Protein AF-A0A820HLA7-F1 (afdb_monomer)

Organism: NCBI:txid433720

Radius of gyration: 20.77 Å; Cα contacts (8 Å, |Δi|>4): 328; chains: 1; bounding box: 48×32×55 Å

Secondary structure (DSSP, 8-state):
----EEEEETTTTEEEEEEEPPTTSS-TTT--S-EEEEEEEEETTTTEEEEEEEEE-SS-EEEEEEE-----EEEEE---GGGS--SEEEE--SSS-SBTTB-S-EEEEE-TT---TTGGG--TTPEEEEETTEE-TT--HHHHHHHHHHSTT-EEEEEE--

Structure (mmCIF, N/CA/C/O backbone):
data_AF-A0A820HLA7-F1
#
_entry.id   AF-A0A820HLA7-F1
#
loop_
_atom_site.group_PDB
_atom_site.id
_atom_site.type_symbol
_atom_site.label_atom_id
_atom_site.label_alt_id
_atom_site.label_comp_id
_atom_site.label_asym_id
_atom_site.label_entity_id
_atom_site.label_seq_id
_atom_site.pdbx_PDB_ins_code
_atom_site.Cartn_x
_atom_site.Cartn_y
_atom_site.Cartn_z
_atom_site.occupancy
_atom_site.B_iso_or_equiv
_atom_site.auth_seq_id
_atom_site.auth_comp_id
_atom_site.auth_asym_id
_atom_site.auth_atom_id
_atom_site.pdbx_PDB_model_num
ATOM 1 N N . LYS A 1 1 ? 14.425 -16.782 -6.141 1.00 58.06 1 LYS A N 1
ATOM 2 C CA . LYS A 1 1 ? 14.241 -15.424 -5.563 1.00 58.06 1 LYS A CA 1
ATOM 3 C C . LYS A 1 1 ? 15.037 -14.429 -6.399 1.00 58.06 1 LYS A C 1
ATOM 5 O O . LYS A 1 1 ? 16.142 -14.765 -6.799 1.00 58.06 1 LYS A O 1
ATOM 10 N N . PHE A 1 2 ? 14.494 -13.249 -6.688 1.00 68.38 2 PHE A N 1
ATOM 11 C CA . PHE A 1 2 ? 15.181 -12.195 -7.441 1.00 68.38 2 PHE A CA 1
ATOM 12 C C . PHE A 1 2 ? 15.243 -10.909 -6.614 1.00 68.38 2 PHE A C 1
ATOM 14 O O . PHE A 1 2 ? 14.275 -10.558 -5.950 1.00 68.38 2 PHE A O 1
ATOM 21 N N . THR A 1 3 ? 16.378 -10.213 -6.676 1.00 79.06 3 THR A N 1
ATOM 22 C CA . THR A 1 3 ? 16.588 -8.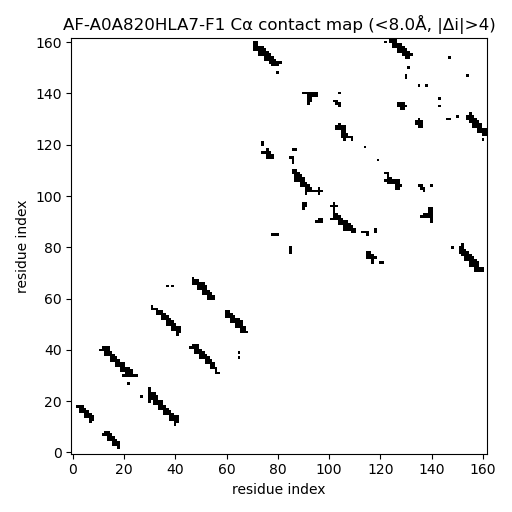923 -5.996 1.00 79.06 3 THR A CA 1
ATOM 23 C C . THR A 1 3 ? 16.227 -7.765 -6.917 1.00 79.06 3 THR A C 1
ATOM 25 O O . THR A 1 3 ? 16.634 -7.782 -8.082 1.00 79.06 3 THR A O 1
ATOM 28 N N . ILE A 1 4 ? 15.496 -6.778 -6.403 1.00 85.75 4 ILE A N 1
ATOM 29 C CA . ILE A 1 4 ? 15.183 -5.505 -7.064 1.00 85.75 4 ILE A CA 1
ATOM 30 C C . ILE A 1 4 ? 15.845 -4.399 -6.241 1.00 85.75 4 ILE A C 1
ATOM 32 O O . ILE A 1 4 ? 15.706 -4.390 -5.021 1.00 85.75 4 ILE A O 1
ATOM 36 N N . ASN A 1 5 ? 16.558 -3.486 -6.899 1.00 89.31 5 ASN A N 1
ATOM 37 C CA . ASN A 1 5 ? 17.160 -2.331 -6.234 1.00 89.31 5 ASN A CA 1
ATOM 38 C C . ASN A 1 5 ? 16.171 -1.169 -6.247 1.00 89.31 5 ASN A C 1
ATOM 40 O O . ASN A 1 5 ? 15.493 -0.965 -7.256 1.00 89.31 5 ASN A O 1
ATOM 44 N N . GLY A 1 6 ? 16.108 -0.397 -5.163 1.00 90.31 6 GLY A N 1
ATOM 45 C CA . GLY A 1 6 ? 15.182 0.724 -5.041 1.00 90.31 6 GLY A CA 1
ATOM 46 C C . GLY A 1 6 ? 15.790 1.935 -4.344 1.00 90.31 6 GLY A C 1
ATOM 47 O O . GLY A 1 6 ? 16.646 1.783 -3.477 1.00 90.31 6 GLY A O 1
ATOM 48 N N . ILE A 1 7 ? 15.331 3.126 -4.725 1.00 91.81 7 ILE A N 1
ATOM 49 C CA . ILE A 1 7 ? 15.636 4.403 -4.070 1.00 91.81 7 ILE A CA 1
ATOM 50 C C . ILE A 1 7 ? 14.316 5.137 -3.845 1.00 91.81 7 ILE A C 1
ATOM 52 O O . ILE A 1 7 ? 13.526 5.291 -4.779 1.00 91.81 7 ILE A O 1
ATOM 56 N N . TYR A 1 8 ? 14.090 5.601 -2.617 1.00 90.12 8 TYR A N 1
ATOM 57 C CA . TYR A 1 8 ? 12.936 6.419 -2.254 1.00 90.12 8 TYR A CA 1
ATOM 58 C C . TYR A 1 8 ? 13.380 7.826 -1.846 1.00 90.12 8 TYR A C 1
ATOM 60 O O . TYR A 1 8 ? 14.314 7.979 -1.063 1.00 90.12 8 TYR A O 1
ATOM 68 N N . SER A 1 9 ? 12.701 8.849 -2.367 1.00 89.94 9 SER A N 1
ATOM 69 C CA . SER A 1 9 ? 12.895 10.251 -1.983 1.00 89.94 9 SER A CA 1
ATOM 70 C C . SER A 1 9 ? 11.732 10.709 -1.107 1.00 89.94 9 SER A C 1
ATOM 72 O O . SER A 1 9 ? 10.594 10.769 -1.572 1.00 89.94 9 SER A O 1
ATOM 74 N N . HIS A 1 10 ? 12.026 11.086 0.139 1.00 79.56 10 HIS A N 1
ATOM 75 C CA . HIS A 1 10 ? 11.030 11.655 1.054 1.00 79.56 10 HIS A CA 1
ATOM 76 C C . HIS A 1 10 ? 10.546 13.043 0.603 1.00 79.56 10 HIS A C 1
ATOM 78 O O . HIS A 1 10 ? 9.375 13.360 0.786 1.00 79.56 10 HIS A O 1
ATOM 84 N N . GLU A 1 11 ? 11.407 13.838 -0.042 1.00 85.88 11 GLU A N 1
ATOM 85 C CA . GLU A 1 11 ? 11.074 15.186 -0.531 1.00 85.88 11 GLU A CA 1
ATOM 86 C C . GLU A 1 11 ? 10.044 15.156 -1.661 1.00 85.88 11 GLU A C 1
ATOM 88 O O . GLU A 1 11 ? 9.089 15.928 -1.675 1.00 85.88 11 GLU A O 1
ATOM 93 N N . THR A 1 12 ? 10.222 14.240 -2.615 1.00 87.31 12 THR A N 1
ATOM 94 C CA . THR A 1 12 ? 9.370 14.170 -3.812 1.00 87.31 12 THR A CA 1
ATOM 95 C C . THR A 1 12 ? 8.318 13.068 -3.736 1.00 87.31 12 THR A C 1
ATOM 97 O O . THR A 1 12 ? 7.479 12.963 -4.629 1.00 87.31 12 THR A O 1
ATOM 100 N N . SER A 1 13 ? 8.352 12.239 -2.686 1.00 89.56 13 SER A N 1
ATOM 101 C CA . SER A 1 13 ? 7.524 11.033 -2.546 1.00 89.56 13 SER A CA 1
ATOM 102 C C . SER A 1 13 ? 7.601 10.111 -3.774 1.00 89.56 13 SER A C 1
ATOM 104 O O . SER A 1 13 ? 6.614 9.488 -4.177 1.00 89.56 13 SER A O 1
ATOM 106 N N . ARG A 1 14 ? 8.782 10.046 -4.401 1.00 92.44 14 ARG A N 1
ATOM 107 C CA . ARG A 1 14 ? 9.053 9.225 -5.587 1.00 92.44 14 ARG A CA 1
ATOM 108 C C . ARG A 1 14 ? 9.846 7.985 -5.211 1.00 92.44 14 ARG A C 1
ATOM 110 O O . ARG A 1 14 ? 10.810 8.060 -4.451 1.00 92.44 14 ARG A O 1
ATOM 117 N N . LEU A 1 15 ? 9.456 6.858 -5.793 1.00 92.38 15 LEU A N 1
ATOM 118 C CA . LEU A 1 15 ? 10.122 5.568 -5.672 1.00 92.38 15 LEU A CA 1
ATOM 119 C C . LEU A 1 15 ? 10.634 5.140 -7.050 1.00 92.38 15 LEU A C 1
ATOM 121 O O . LEU A 1 15 ? 9.853 4.943 -7.981 1.00 92.38 15 LEU A O 1
ATOM 125 N N . GLY A 1 16 ? 11.949 4.988 -7.175 1.00 94.62 16 GLY A N 1
ATOM 126 C CA . GLY A 1 16 ? 12.591 4.405 -8.347 1.00 94.62 16 GLY A CA 1
ATOM 127 C C . GLY A 1 16 ? 13.024 2.978 -8.048 1.00 94.62 16 GLY A C 1
ATOM 128 O O . GLY A 1 16 ? 13.780 2.765 -7.105 1.00 94.62 16 GLY A O 1
ATOM 129 N N . LEU A 1 17 ? 12.580 2.008 -8.845 1.00 94.56 17 LEU A N 1
ATOM 130 C CA . LEU A 1 17 ? 13.015 0.613 -8.767 1.00 94.56 17 LEU A CA 1
ATOM 131 C C . LEU A 1 17 ? 13.745 0.222 -10.050 1.00 94.56 17 LEU A C 1
ATOM 133 O O . LEU A 1 17 ? 13.412 0.696 -11.136 1.00 94.56 17 LEU A O 1
ATOM 137 N N . SER A 1 18 ? 14.724 -0.670 -9.950 1.00 93.56 18 SER A N 1
ATOM 138 C CA . SER A 1 18 ? 15.411 -1.210 -11.120 1.00 93.56 18 SER A CA 1
ATOM 139 C C . SER A 1 18 ? 15.775 -2.678 -10.953 1.00 93.56 18 SER A C 1
ATOM 141 O O . SER A 1 18 ? 16.167 -3.145 -9.879 1.00 93.56 18 SER A O 1
ATOM 143 N N . LYS A 1 19 ? 15.661 -3.416 -12.057 1.00 90.88 19 LYS A N 1
ATOM 144 C CA . LYS A 1 19 ? 16.094 -4.805 -12.168 1.00 90.88 19 LYS A CA 1
ATOM 145 C C . LYS A 1 19 ? 16.919 -4.982 -13.429 1.00 90.88 19 LYS A C 1
ATOM 147 O O . LYS A 1 19 ? 16.425 -4.751 -14.527 1.00 90.88 19 LYS A O 1
ATOM 152 N N . LYS A 1 20 ? 18.154 -5.457 -13.267 1.00 89.56 20 LYS A N 1
ATOM 153 C CA . LYS A 1 20 ? 18.994 -5.903 -14.381 1.00 89.56 20 LYS A CA 1
ATOM 154 C C . LYS A 1 20 ? 18.768 -7.391 -14.636 1.00 89.56 20 LYS A C 1
ATOM 156 O O . LYS A 1 20 ? 18.889 -8.202 -13.713 1.00 89.56 20 LYS A O 1
ATOM 161 N N . TYR A 1 21 ? 18.446 -7.731 -15.876 1.00 86.88 21 TYR A N 1
ATOM 162 C CA . TYR A 1 21 ? 18.338 -9.100 -16.361 1.00 86.88 21 TYR A CA 1
ATOM 163 C C . TYR A 1 21 ? 19.684 -9.548 -16.928 1.00 86.88 21 TYR A C 1
ATOM 165 O O . TYR A 1 21 ? 20.363 -8.795 -17.627 1.00 86.88 21 TYR A O 1
ATOM 173 N N . GLN A 1 22 ? 20.090 -10.774 -16.599 1.00 85.94 22 GLN A N 1
ATOM 174 C CA . GLN A 1 22 ? 21.303 -11.373 -17.149 1.00 85.94 22 GLN A CA 1
ATOM 175 C C . GLN A 1 22 ? 21.000 -11.949 -18.535 1.00 85.94 22 GLN A C 1
ATOM 177 O O . GLN A 1 22 ? 20.011 -12.669 -18.707 1.00 85.94 22 GLN A O 1
ATOM 182 N N . LEU A 1 23 ? 21.848 -11.627 -19.513 1.00 85.81 23 LEU A N 1
ATOM 183 C CA . LEU A 1 23 ? 21.739 -12.136 -20.879 1.00 85.81 23 LEU A CA 1
ATOM 184 C C . LEU A 1 23 ? 21.728 -13.674 -20.885 1.00 85.81 23 LEU A C 1
ATOM 186 O O . LEU A 1 23 ? 22.488 -14.305 -20.156 1.00 85.81 23 LEU A O 1
ATOM 190 N N . GLY A 1 24 ? 20.873 -14.271 -21.719 1.00 75.38 24 GLY A N 1
ATOM 191 C CA . GLY A 1 24 ? 20.807 -15.727 -21.896 1.00 75.38 24 GLY A CA 1
ATOM 192 C C . GLY A 1 24 ? 19.918 -16.470 -20.892 1.00 75.38 24 GLY A C 1
ATOM 193 O O . GLY A 1 24 ? 19.812 -17.692 -20.984 1.00 75.38 24 GLY A O 1
ATOM 194 N N . THR A 1 25 ? 19.255 -15.754 -19.977 1.00 80.19 25 THR A N 1
ATOM 195 C CA . THR A 1 25 ? 18.258 -16.316 -19.048 1.00 80.19 25 THR A CA 1
ATOM 196 C C . THR A 1 25 ? 16.834 -16.189 -19.605 1.00 80.19 25 THR A C 1
ATOM 198 O O . THR A 1 25 ? 16.510 -15.203 -20.264 1.00 80.19 25 THR A O 1
ATOM 201 N N . GLY A 1 26 ? 15.961 -17.163 -19.333 1.00 79.69 26 GLY A N 1
ATOM 202 C CA . GLY A 1 26 ? 14.585 -17.162 -19.851 1.00 79.69 26 GL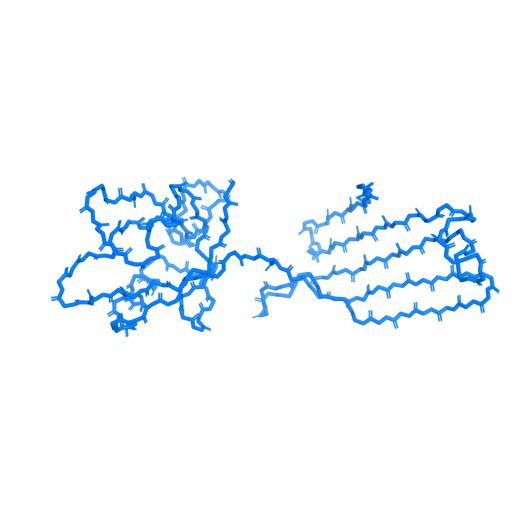Y A CA 1
ATOM 203 C C . GLY A 1 26 ? 14.523 -17.273 -21.379 1.00 79.69 26 GLY A C 1
ATOM 204 O O . GLY A 1 26 ? 15.316 -17.995 -21.986 1.00 79.69 26 GLY A O 1
ATOM 205 N N . ASN A 1 27 ? 13.583 -16.562 -22.008 1.00 78.56 27 ASN A N 1
ATOM 206 C CA . ASN A 1 27 ? 13.461 -16.551 -23.463 1.00 78.56 27 ASN A CA 1
ATOM 207 C C . ASN A 1 27 ? 14.604 -15.745 -24.104 1.00 78.56 27 ASN A C 1
ATOM 209 O O . ASN A 1 27 ? 14.647 -14.521 -24.007 1.00 78.56 27 ASN A O 1
ATOM 213 N N . LYS A 1 28 ? 15.526 -16.426 -24.792 1.00 80.12 28 LYS A N 1
ATOM 214 C CA . LYS A 1 28 ? 16.727 -15.813 -25.386 1.00 80.12 28 LYS A CA 1
ATOM 215 C C . LYS A 1 28 ? 16.427 -14.825 -26.517 1.00 80.12 28 LYS A C 1
ATOM 217 O O . LYS A 1 28 ? 17.262 -13.964 -26.788 1.00 80.12 28 LYS A O 1
ATOM 222 N N . THR A 1 29 ? 15.276 -14.928 -27.186 1.00 79.94 29 THR A N 1
ATOM 223 C CA . THR A 1 29 ? 14.906 -13.977 -28.251 1.00 79.94 29 THR A CA 1
ATOM 224 C C . THR A 1 29 ? 14.426 -12.637 -27.697 1.00 79.94 29 THR A C 1
ATOM 226 O O . THR A 1 29 ? 14.527 -11.627 -28.394 1.00 79.94 29 THR A O 1
ATOM 229 N N . GLU A 1 30 ? 13.961 -12.624 -26.446 1.00 76.94 30 GLU A N 1
ATOM 230 C CA . GLU A 1 30 ? 13.368 -11.467 -25.767 1.00 76.94 30 GLU A CA 1
ATOM 231 C C . GLU A 1 30 ? 14.308 -10.892 -24.699 1.00 76.94 30 GLU A C 1
ATOM 233 O O . GLU A 1 30 ? 14.486 -9.679 -24.590 1.00 76.94 30 GLU A O 1
ATOM 238 N N . ASN A 1 31 ? 14.988 -11.746 -23.933 1.00 81.69 31 ASN A N 1
ATOM 239 C CA . ASN A 1 31 ? 15.904 -11.321 -22.887 1.00 81.69 31 ASN A CA 1
ATOM 240 C C . ASN A 1 31 ? 17.311 -11.041 -23.425 1.00 81.69 31 ASN A C 1
ATOM 242 O O . ASN A 1 31 ? 18.215 -11.878 -23.394 1.00 81.69 31 ASN A O 1
ATOM 246 N N . LEU A 1 32 ? 17.494 -9.799 -23.857 1.00 83.62 32 LEU A N 1
ATOM 247 C CA . LEU A 1 32 ? 18.743 -9.284 -24.420 1.00 83.62 32 LEU A CA 1
ATOM 248 C C . LEU A 1 32 ? 19.697 -8.707 -23.360 1.00 83.62 32 LEU A C 1
ATOM 250 O O . LEU A 1 32 ? 20.588 -7.935 -23.698 1.00 83.62 32 LEU A O 1
ATOM 254 N N . GLY A 1 33 ? 19.510 -9.054 -22.081 1.00 85.56 33 GLY A N 1
ATOM 255 C CA . GLY A 1 33 ? 20.337 -8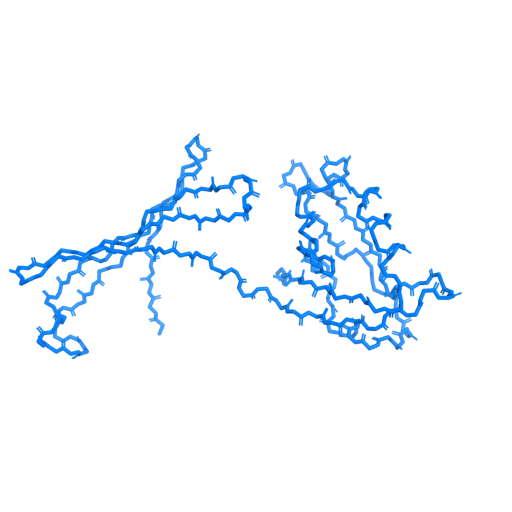.540 -20.988 1.00 85.56 33 GLY A CA 1
ATOM 256 C C . GLY A 1 33 ? 20.099 -7.051 -20.730 1.00 85.56 33 GLY A C 1
ATOM 257 O O . GLY A 1 33 ? 20.984 -6.224 -20.933 1.00 85.56 33 GLY A O 1
ATOM 258 N N . HIS A 1 34 ? 18.888 -6.703 -20.302 1.00 88.56 34 HIS A N 1
ATOM 259 C CA . HIS A 1 34 ? 18.436 -5.318 -20.174 1.00 88.56 34 HIS A CA 1
ATOM 260 C C . HIS A 1 34 ? 18.058 -4.939 -18.743 1.00 88.56 34 HIS A C 1
ATOM 262 O O . HIS A 1 34 ? 17.873 -5.789 -17.870 1.00 88.56 34 HIS A O 1
ATOM 268 N N . THR A 1 35 ? 17.931 -3.637 -18.506 1.00 91.31 35 THR A N 1
ATOM 269 C CA . THR A 1 35 ? 17.423 -3.106 -17.243 1.00 91.31 35 THR A CA 1
ATOM 270 C C . THR A 1 35 ? 15.974 -2.686 -17.424 1.00 91.31 35 THR A C 1
ATOM 272 O O . THR A 1 35 ? 15.665 -1.892 -18.310 1.00 91.31 35 THR A O 1
ATOM 275 N N . VAL A 1 36 ? 15.100 -3.201 -16.564 1.00 92.69 36 VAL A N 1
ATOM 276 C CA . VAL A 1 36 ? 13.750 -2.664 -16.382 1.00 92.69 36 VAL A CA 1
ATOM 277 C C . VAL A 1 36 ? 13.805 -1.660 -15.242 1.00 92.69 36 VAL A C 1
ATOM 279 O O . VAL A 1 36 ? 14.308 -1.980 -14.161 1.00 92.69 36 VAL A O 1
ATOM 282 N N . THR A 1 37 ? 13.299 -0.455 -15.479 1.00 95.19 37 THR A N 1
ATOM 283 C CA . THR A 1 37 ? 13.134 0.574 -14.449 1.00 95.19 37 THR A CA 1
ATOM 284 C C . THR A 1 37 ? 11.655 0.804 -14.188 1.00 95.19 37 THR A C 1
ATOM 286 O O . THR A 1 37 ? 10.830 0.714 -15.091 1.00 95.19 37 THR A O 1
ATOM 289 N N . ILE A 1 38 ? 11.296 1.079 -12.941 1.00 95.44 38 ILE A N 1
ATOM 290 C CA . ILE A 1 38 ? 9.936 1.430 -12.539 1.00 95.44 38 ILE A CA 1
ATOM 291 C C . ILE A 1 38 ? 10.031 2.757 -11.809 1.00 95.44 38 ILE A C 1
ATOM 293 O O . ILE A 1 38 ? 10.831 2.901 -10.885 1.00 95.44 38 ILE A O 1
ATOM 297 N N . GLN A 1 39 ? 9.241 3.730 -12.239 1.00 95.19 39 GLN A N 1
ATOM 298 C CA . GLN A 1 39 ? 9.187 5.047 -11.621 1.00 95.19 39 GLN A CA 1
ATOM 299 C C . GLN A 1 39 ? 7.782 5.266 -11.097 1.00 95.19 39 GLN A C 1
ATOM 301 O O . GLN A 1 39 ? 6.831 5.283 -11.879 1.00 95.19 39 GLN A O 1
ATOM 306 N N . LEU A 1 40 ? 7.667 5.417 -9.782 1.00 93.75 40 LEU A N 1
ATOM 307 C CA . LEU A 1 40 ? 6.400 5.570 -9.086 1.00 93.75 40 LEU A CA 1
ATOM 308 C C . LEU A 1 40 ? 6.402 6.854 -8.269 1.00 93.75 40 LEU A C 1
ATOM 310 O O . LEU A 1 40 ? 7.432 7.274 -7.744 1.00 93.75 40 LEU A O 1
ATOM 314 N N . THR A 1 41 ? 5.231 7.458 -8.140 1.00 92.56 41 THR A N 1
ATOM 315 C CA . THR A 1 41 ? 4.981 8.589 -7.247 1.00 92.56 41 THR A CA 1
ATOM 316 C C . THR A 1 41 ? 3.849 8.208 -6.309 1.00 92.56 41 THR A C 1
ATOM 318 O O . THR A 1 41 ? 2.890 7.555 -6.724 1.00 92.56 41 THR A O 1
ATOM 321 N N . TRP A 1 42 ? 3.975 8.572 -5.037 1.00 86.38 42 TRP A N 1
ATOM 322 C CA . TRP A 1 42 ? 2.894 8.406 -4.079 1.00 86.38 42 TRP A CA 1
ATOM 323 C C . TRP A 1 42 ? 1.727 9.325 -4.441 1.00 86.38 42 TRP A C 1
ATOM 325 O O . TRP A 1 42 ? 1.858 10.552 -4.440 1.00 86.38 42 TRP A O 1
ATOM 335 N N . ASN A 1 43 ? 0.578 8.732 -4.735 1.00 81.50 43 ASN A N 1
ATOM 336 C CA . ASN A 1 43 ? -0.665 9.443 -4.946 1.00 81.50 43 ASN A CA 1
ATOM 337 C C . ASN A 1 43 ? -1.412 9.524 -3.608 1.00 81.50 43 ASN A C 1
ATOM 339 O O . ASN A 1 43 ? -1.890 8.519 -3.086 1.00 81.50 43 ASN A O 1
ATOM 343 N N . LYS A 1 44 ? -1.509 10.733 -3.043 1.00 74.88 44 LYS A N 1
ATOM 344 C CA . LYS A 1 44 ? -2.173 10.970 -1.749 1.00 74.88 44 LYS A CA 1
ATOM 345 C C . LYS A 1 44 ? -3.684 10.732 -1.799 1.00 74.88 44 LYS A C 1
ATOM 347 O O . LYS A 1 44 ? -4.266 10.413 -0.772 1.00 74.88 44 LYS A O 1
ATOM 352 N N . THR A 1 45 ? -4.305 10.897 -2.964 1.00 73.88 45 THR A N 1
ATOM 353 C CA . THR A 1 45 ? -5.752 10.734 -3.143 1.00 73.88 45 THR A CA 1
ATOM 354 C C . THR A 1 45 ? -6.137 9.263 -3.234 1.00 73.88 45 THR A C 1
ATOM 356 O O . THR A 1 45 ? -7.097 8.851 -2.594 1.00 73.88 45 THR A O 1
ATOM 359 N N . SER A 1 46 ? -5.388 8.465 -4.000 1.00 69.81 46 SER A N 1
ATOM 360 C CA . SER A 1 46 ? -5.620 7.017 -4.116 1.00 69.81 46 SER A CA 1
ATOM 361 C C . SER A 1 46 ? -4.866 6.189 -3.076 1.00 69.81 46 SER A C 1
ATOM 363 O O . SER A 1 46 ? -5.052 4.973 -3.029 1.00 69.81 46 SER A O 1
ATOM 365 N N . ASN A 1 47 ? -4.038 6.837 -2.246 1.00 69.06 47 ASN A N 1
ATOM 366 C CA . ASN A 1 47 ? -3.243 6.218 -1.187 1.00 69.06 47 ASN A CA 1
ATOM 367 C C . ASN A 1 47 ? -2.344 5.079 -1.711 1.00 69.06 47 ASN A C 1
ATOM 369 O O . ASN A 1 47 ? -2.177 4.034 -1.081 1.00 69.06 47 ASN A O 1
ATOM 373 N N . GLN A 1 48 ? -1.801 5.253 -2.920 1.00 78.62 48 GLN A N 1
ATOM 374 C CA . GLN A 1 48 ? -1.061 4.217 -3.641 1.00 78.62 48 GLN A CA 1
ATOM 375 C C . GLN A 1 48 ? 0.122 4.796 -4.415 1.00 78.62 48 GLN A C 1
ATOM 377 O O . GLN A 1 48 ? 0.119 5.948 -4.846 1.00 78.62 48 GLN A O 1
ATOM 382 N N . PHE A 1 49 ? 1.142 3.967 -4.637 1.00 86.88 49 PHE A N 1
ATOM 383 C CA . PHE A 1 49 ? 2.201 4.282 -5.591 1.00 86.88 49 PHE A CA 1
ATOM 384 C C . PHE A 1 49 ? 1.733 3.994 -7.015 1.00 86.88 49 PHE A C 1
ATOM 386 O O . PHE A 1 49 ? 1.396 2.858 -7.360 1.00 86.88 49 PHE A O 1
ATOM 393 N N . GLU A 1 50 ? 1.792 5.016 -7.860 1.00 88.19 50 GLU A N 1
ATOM 394 C CA . GLU A 1 50 ? 1.370 4.948 -9.254 1.00 88.19 50 GLU A CA 1
ATOM 395 C C . GLU A 1 50 ? 2.494 5.404 -10.176 1.00 88.19 50 GLU A C 1
ATOM 397 O O . GLU A 1 50 ? 3.256 6.320 -9.859 1.00 88.19 50 GLU A O 1
ATOM 402 N N . GLY A 1 51 ? 2.596 4.779 -11.343 1.00 92.62 51 GLY A N 1
ATOM 403 C CA . GLY A 1 51 ? 3.525 5.229 -12.364 1.00 92.62 51 GLY A CA 1
ATOM 404 C C . GLY A 1 51 ? 3.666 4.226 -13.489 1.00 92.62 51 GLY A C 1
ATOM 405 O O . GLY A 1 51 ? 2.695 3.568 -13.861 1.00 92.62 51 GLY A O 1
ATOM 406 N N . LYS A 1 52 ? 4.863 4.140 -14.062 1.00 95.75 52 LYS 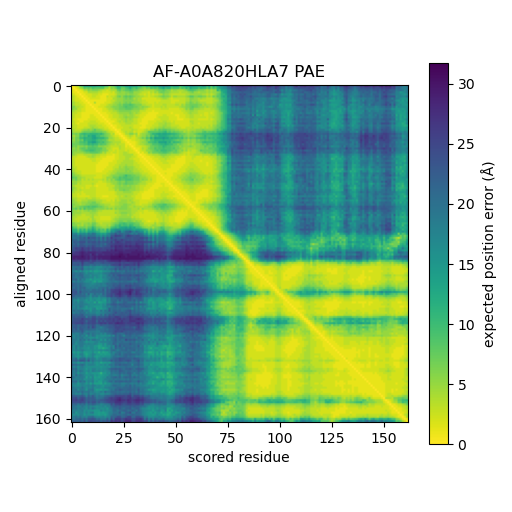A N 1
ATOM 407 C CA . LYS A 1 52 ? 5.136 3.304 -15.232 1.00 95.75 52 LYS A CA 1
ATOM 408 C C . LYS A 1 52 ? 6.390 2.472 -15.039 1.00 95.75 52 LYS A C 1
ATOM 410 O O . LYS A 1 52 ? 7.315 2.875 -14.329 1.00 95.75 52 LYS A O 1
ATOM 415 N N . TRP A 1 53 ? 6.426 1.332 -15.710 1.00 95.62 53 TRP A N 1
ATOM 416 C CA . TRP A 1 53 ? 7.668 0.621 -15.974 1.00 95.62 53 TRP A CA 1
ATOM 417 C C . TRP A 1 53 ? 8.214 1.027 -17.344 1.00 95.62 53 TRP A C 1
ATOM 419 O O . TRP A 1 53 ? 7.455 1.423 -18.224 1.00 95.62 53 TRP A O 1
ATOM 429 N N . TYR A 1 54 ? 9.527 0.919 -17.523 1.00 95.56 54 TYR A N 1
ATOM 430 C CA . TYR A 1 54 ? 10.233 1.222 -18.761 1.00 95.56 54 TYR A CA 1
ATOM 431 C C . TYR A 1 54 ? 11.265 0.135 -19.047 1.00 95.56 54 TYR A C 1
ATOM 433 O O . TYR A 1 54 ? 11.954 -0.350 -18.144 1.00 95.56 54 TYR A O 1
ATOM 441 N N . VAL A 1 55 ? 11.404 -0.220 -20.321 1.00 93.81 55 VAL A N 1
ATOM 442 C CA . VAL A 1 55 ? 12.472 -1.087 -20.813 1.00 93.81 55 VAL A CA 1
ATOM 443 C C . VAL A 1 55 ? 13.004 -0.555 -22.132 1.00 93.81 55 VAL A C 1
ATOM 445 O O . VAL A 1 55 ? 12.252 -0.096 -22.996 1.00 93.81 55 VAL A O 1
ATOM 448 N N . GLN A 1 56 ? 14.314 -0.656 -22.304 1.00 89.44 56 GLN A N 1
ATOM 449 C CA . GLN A 1 56 ? 14.969 -0.359 -23.563 1.00 89.44 56 GLN A CA 1
ATOM 450 C C . GLN A 1 56 ? 16.072 -1.378 -23.811 1.00 89.44 56 GLN A C 1
ATOM 452 O O . GLN A 1 56 ? 16.938 -1.606 -22.966 1.00 89.44 56 GLN A O 1
ATOM 457 N N . THR A 1 57 ? 16.024 -1.981 -24.991 1.00 85.81 57 THR A N 1
ATOM 458 C CA . THR A 1 57 ? 17.026 -2.913 -25.501 1.00 85.81 57 THR A CA 1
ATOM 459 C C . THR A 1 57 ? 17.515 -2.429 -26.867 1.00 85.81 57 THR A C 1
ATOM 461 O O . THR A 1 5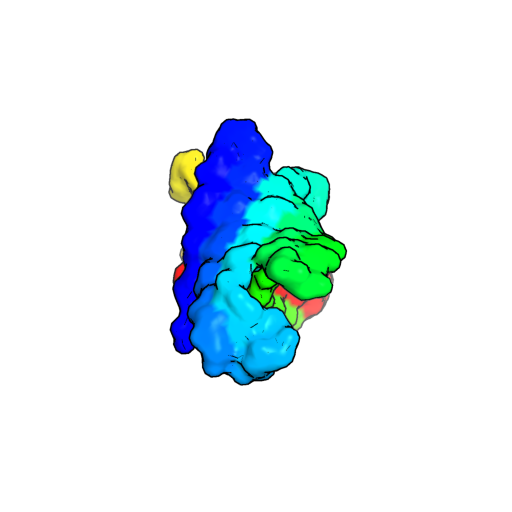7 ? 17.102 -1.372 -27.352 1.00 85.81 57 THR A O 1
ATOM 464 N N . ASN A 1 58 ? 18.397 -3.196 -27.505 1.00 84.31 58 ASN A N 1
ATOM 465 C CA . ASN A 1 58 ? 18.779 -2.966 -28.898 1.00 84.31 58 ASN A CA 1
ATOM 466 C C . ASN A 1 58 ? 17.680 -3.355 -29.909 1.00 84.31 58 ASN A C 1
ATOM 468 O O . ASN A 1 58 ? 17.752 -2.906 -31.047 1.00 84.31 58 ASN A O 1
ATOM 472 N N . LYS A 1 59 ? 16.676 -4.162 -29.528 1.00 84.62 59 LYS A N 1
ATOM 473 C CA . LYS A 1 59 ? 15.594 -4.609 -30.429 1.00 84.62 59 LYS A CA 1
ATOM 474 C C . LYS A 1 59 ? 14.246 -3.942 -30.178 1.00 84.62 59 LYS A C 1
ATOM 476 O O . LYS A 1 59 ? 13.441 -3.860 -31.096 1.00 84.62 59 LYS A O 1
ATOM 481 N N . TYR A 1 60 ? 13.968 -3.507 -28.953 1.00 85.75 60 TYR A N 1
ATOM 482 C CA . TYR A 1 60 ? 12.660 -2.958 -28.607 1.00 85.75 60 TYR A CA 1
ATOM 483 C C . TYR A 1 60 ? 12.733 -1.952 -27.460 1.00 85.75 60 TYR A C 1
ATOM 485 O O . TYR A 1 60 ? 13.682 -1.914 -26.672 1.00 85.75 60 TYR A O 1
ATOM 493 N N . ARG A 1 61 ? 11.683 -1.136 -27.371 1.00 92.44 61 ARG A N 1
ATOM 494 C CA . ARG A 1 61 ? 11.423 -0.199 -26.279 1.00 92.44 61 ARG A CA 1
ATOM 495 C C . ARG A 1 61 ? 9.969 -0.343 -25.869 1.00 92.44 61 ARG A 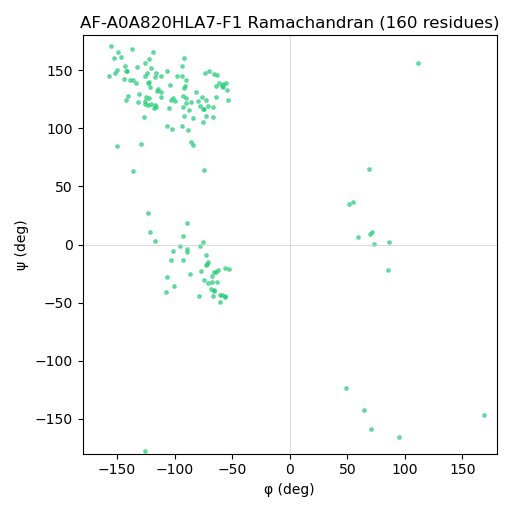C 1
ATOM 497 O O . ARG A 1 61 ? 9.106 -0.481 -26.729 1.00 92.44 61 ARG A O 1
ATOM 504 N N . GLY A 1 62 ? 9.709 -0.311 -24.571 1.00 93.06 62 GLY A N 1
ATOM 505 C CA . GLY A 1 62 ? 8.366 -0.472 -24.031 1.00 93.06 62 GLY A CA 1
ATOM 506 C C . GLY A 1 62 ? 8.201 0.293 -22.731 1.00 93.06 62 GLY A C 1
ATOM 507 O O . GLY A 1 62 ? 9.164 0.496 -21.989 1.00 93.06 62 GLY A O 1
ATOM 508 N N . ASN A 1 63 ? 6.980 0.741 -22.481 1.00 96.50 63 ASN A N 1
ATOM 509 C CA . ASN A 1 63 ? 6.551 1.248 -21.190 1.00 96.50 63 ASN A CA 1
ATOM 510 C C . ASN A 1 63 ? 5.053 1.022 -21.045 1.00 96.50 63 ASN A C 1
ATOM 512 O O . ASN A 1 63 ? 4.330 1.096 -22.036 1.00 96.50 63 ASN A O 1
ATOM 516 N N . ASP A 1 64 ? 4.602 0.791 -19.821 1.00 95.38 64 ASP A N 1
ATOM 517 C CA . ASP A 1 64 ? 3.180 0.762 -19.497 1.00 95.38 64 ASP A CA 1
ATOM 518 C C . ASP A 1 64 ? 2.970 1.091 -18.013 1.00 95.38 64 ASP A C 1
ATOM 520 O O . ASP A 1 64 ? 3.929 1.203 -17.240 1.00 95.38 64 ASP A O 1
ATOM 524 N N . LYS A 1 65 ? 1.713 1.280 -17.610 1.00 92.94 65 LYS A N 1
ATOM 525 C CA . LYS A 1 65 ? 1.319 1.548 -16.232 1.00 92.94 65 LYS A CA 1
ATOM 526 C C . LYS A 1 65 ? 1.788 0.418 -15.314 1.00 92.94 65 LYS A C 1
ATOM 528 O O . LYS A 1 65 ? 1.612 -0.764 -15.593 1.00 92.94 65 LYS A O 1
ATOM 533 N N . PHE A 1 66 ? 2.350 0.801 -14.177 1.00 86.88 66 PHE A N 1
ATOM 534 C CA . PHE A 1 66 ? 2.676 -0.091 -13.079 1.00 86.88 66 PHE A CA 1
ATOM 535 C C . PHE A 1 66 ? 1.941 0.375 -11.824 1.00 86.88 66 PHE A C 1
ATOM 537 O O . PHE A 1 66 ? 1.915 1.567 -11.510 1.00 86.88 66 PHE A O 1
ATOM 544 N N . GLN A 1 67 ? 1.349 -0.572 -11.105 1.00 77.88 67 GLN A N 1
ATOM 545 C CA . GLN A 1 67 ? 0.708 -0.329 -9.819 1.00 77.88 67 GLN A CA 1
ATOM 546 C C . GLN A 1 67 ? 1.298 -1.288 -8.794 1.00 77.88 67 GLN A C 1
ATOM 548 O O . GLN A 1 67 ? 1.252 -2.505 -8.978 1.00 77.88 67 GLN A O 1
ATOM 553 N N . LEU A 1 68 ? 1.837 -0.736 -7.706 1.00 74.50 68 LEU A N 1
ATOM 554 C CA . LEU A 1 68 ? 2.148 -1.533 -6.526 1.00 74.50 68 LEU A CA 1
ATOM 555 C C . LEU A 1 68 ? 0.836 -1.829 -5.807 1.00 74.50 68 LEU A C 1
ATOM 557 O O . LEU A 1 68 ? 0.274 -0.955 -5.153 1.00 74.50 68 LEU A O 1
ATOM 561 N N . LYS A 1 69 ? 0.356 -3.066 -5.921 1.00 66.19 69 LYS A N 1
ATOM 562 C CA . LYS A 1 69 ? -0.722 -3.563 -5.069 1.00 66.19 69 LYS A CA 1
ATOM 563 C C . LYS A 1 69 ? -0.084 -4.237 -3.868 1.00 66.19 69 LYS A C 1
ATOM 565 O O . LYS A 1 69 ? 0.676 -5.191 -4.023 1.00 66.19 69 LYS A O 1
ATOM 570 N N . PHE A 1 70 ? -0.358 -3.714 -2.680 1.00 59.28 70 PHE A N 1
ATOM 571 C CA . PHE A 1 70 ? -0.083 -4.465 -1.468 1.00 59.28 70 PHE A CA 1
ATOM 572 C C . PHE A 1 70 ? -1.092 -5.603 -1.402 1.00 59.28 70 PHE A C 1
ATOM 574 O O . PHE A 1 70 ? -2.294 -5.359 -1.347 1.00 59.28 70 PHE A O 1
ATOM 581 N N . ASP A 1 71 ? -0.586 -6.831 -1.405 1.00 57.56 71 ASP A N 1
ATOM 582 C CA . ASP A 1 71 ? -1.359 -8.029 -1.088 1.00 57.56 71 ASP A CA 1
ATOM 583 C C . ASP A 1 71 ? -1.592 -8.062 0.433 1.00 57.56 71 ASP A C 1
ATOM 585 O O . ASP A 1 71 ? -1.001 -8.846 1.175 1.00 57.56 71 ASP A O 1
ATOM 589 N N . GLY A 1 72 ? -2.338 -7.071 0.933 1.00 54.41 72 GLY A N 1
ATOM 590 C CA . GLY A 1 72 ? -2.866 -7.111 2.290 1.00 54.41 72 GLY A CA 1
ATOM 591 C C . GLY A 1 72 ? -3.783 -8.322 2.397 1.00 54.41 72 GLY A C 1
ATOM 592 O O . GLY A 1 72 ? -4.535 -8.612 1.465 1.00 54.41 72 GLY A O 1
ATOM 593 N N . ARG A 1 73 ? -3.727 -9.049 3.513 1.00 59.81 73 ARG A N 1
ATOM 594 C CA . ARG A 1 73 ? -4.678 -10.138 3.723 1.00 59.81 73 ARG A CA 1
ATOM 595 C C . ARG A 1 73 ? -6.071 -9.522 3.810 1.00 59.81 73 ARG A C 1
ATOM 597 O O . ARG A 1 73 ? -6.310 -8.575 4.557 1.00 59.81 73 ARG A O 1
ATOM 604 N N . HIS A 1 74 ? -6.980 -10.040 2.997 1.00 54.72 74 HIS A N 1
ATOM 605 C CA . HIS A 1 74 ? -8.394 -9.732 3.113 1.00 54.72 74 HIS A CA 1
ATOM 606 C C . HIS A 1 74 ? -8.976 -10.662 4.174 1.00 54.72 74 HIS A C 1
ATOM 608 O O . HIS A 1 74 ? -9.093 -11.861 3.938 1.00 54.72 74 HIS A O 1
ATOM 614 N N . LEU A 1 75 ? -9.319 -10.110 5.332 1.00 58.16 75 LEU A N 1
ATOM 615 C CA . LEU A 1 75 ? -10.005 -10.821 6.402 1.00 58.16 75 LEU A CA 1
ATOM 616 C C . LEU A 1 75 ? -11.453 -10.347 6.444 1.00 58.16 75 LEU A C 1
ATOM 618 O O . LEU A 1 75 ? -11.753 -9.264 6.929 1.00 58.16 75 LEU A O 1
ATOM 622 N N . SER A 1 76 ? -12.380 -11.137 5.915 1.00 51.47 76 SER A N 1
ATOM 623 C CA . SER A 1 76 ? -13.800 -10.916 6.188 1.00 51.47 76 SER A CA 1
ATOM 624 C C . SER A 1 76 ? -14.126 -11.456 7.574 1.00 51.47 76 SER A C 1
ATOM 626 O O . SER A 1 76 ? -13.954 -12.652 7.787 1.00 51.47 76 SER A O 1
ATOM 628 N N . ALA A 1 77 ? -14.582 -10.600 8.488 1.00 56.28 77 ALA A N 1
ATOM 629 C CA . ALA A 1 77 ? -15.102 -11.024 9.779 1.00 56.28 77 ALA A CA 1
ATOM 630 C C . ALA A 1 77 ? -16.614 -10.752 9.834 1.00 56.28 77 ALA A C 1
ATOM 632 O O . ALA A 1 77 ? -17.084 -9.665 9.498 1.00 56.28 77 ALA A O 1
ATOM 633 N N . ASN A 1 78 ? -17.401 -11.738 10.246 1.00 53.72 78 ASN A N 1
ATOM 634 C CA . ASN A 1 78 ? -18.827 -11.535 10.496 1.00 53.72 78 ASN A CA 1
ATOM 635 C C . ASN A 1 78 ? -18.964 -11.081 11.956 1.00 53.72 78 ASN A C 1
ATOM 637 O O . ASN A 1 78 ? -18.836 -11.890 12.874 1.00 53.72 78 ASN A O 1
ATOM 641 N N . LEU A 1 79 ? -19.092 -9.769 12.172 1.00 60.19 79 LEU A N 1
ATOM 642 C CA . LEU A 1 79 ? -19.076 -9.145 13.496 1.00 60.19 79 LEU A CA 1
ATOM 643 C C . LEU A 1 79 ? -20.517 -8.811 13.905 1.00 60.19 79 LEU A C 1
ATOM 645 O O . LEU A 1 79 ? -21.047 -7.786 13.492 1.00 60.19 79 LEU A O 1
ATOM 649 N N . ASN A 1 80 ? -21.146 -9.642 14.740 1.00 53.31 80 ASN A N 1
ATOM 650 C CA . ASN A 1 80 ? -22.481 -9.341 15.265 1.00 53.31 80 ASN A CA 1
ATOM 651 C C . ASN A 1 80 ? -22.416 -8.114 16.187 1.00 53.31 80 ASN A C 1
ATOM 653 O O . ASN A 1 80 ? -21.863 -8.166 17.287 1.00 53.31 80 ASN A O 1
ATOM 657 N N . SER A 1 81 ? -22.978 -6.997 15.723 1.00 52.28 81 SER A N 1
ATOM 658 C CA . SER A 1 81 ? -22.972 -5.708 16.424 1.00 52.28 81 SER A CA 1
ATOM 659 C C . SER A 1 81 ? -23.891 -5.654 17.644 1.00 52.28 81 SER A C 1
ATOM 661 O O . SER A 1 81 ? -23.825 -4.684 18.402 1.00 52.28 81 SER A O 1
ATOM 663 N N . ASP A 1 82 ? -24.728 -6.674 17.836 1.00 53.06 82 ASP A N 1
ATOM 664 C CA . ASP A 1 82 ? -25.826 -6.621 18.799 1.00 53.06 82 ASP A CA 1
ATOM 665 C C . ASP A 1 82 ? -25.376 -6.662 20.265 1.00 53.06 82 ASP A C 1
ATOM 667 O O . ASP A 1 82 ? -26.134 -6.215 21.116 1.00 53.06 82 ASP A O 1
ATOM 671 N N . ASP A 1 83 ? -24.123 -7.035 20.571 1.00 47.44 83 ASP A N 1
ATOM 672 C CA . ASP A 1 83 ? -23.526 -6.744 21.883 1.00 47.44 83 ASP A CA 1
ATOM 673 C C . ASP A 1 83 ? -21.987 -6.565 21.851 1.00 47.44 83 ASP A C 1
ATOM 675 O O . ASP A 1 83 ? -21.180 -7.443 22.153 1.00 47.44 83 ASP A O 1
ATOM 679 N N . LYS A 1 84 ? -21.584 -5.329 21.527 1.00 55.44 84 LYS A N 1
ATOM 680 C CA . LYS A 1 84 ? -20.461 -4.561 22.120 1.00 55.44 84 LYS A CA 1
ATOM 681 C C . LYS A 1 84 ? -19.016 -5.078 22.090 1.00 55.44 84 LYS A C 1
ATOM 683 O O . LYS A 1 84 ? -18.158 -4.379 22.637 1.00 55.44 84 LYS A O 1
ATOM 688 N N . SER A 1 85 ? -18.665 -6.171 21.421 1.00 66.56 85 SER A N 1
ATOM 689 C CA . SER A 1 85 ? -17.240 -6.481 21.238 1.00 66.56 85 SER A CA 1
ATOM 690 C C . SER A 1 85 ? -16.921 -7.074 19.871 1.00 66.56 85 SER A C 1
ATOM 692 O O . SER A 1 85 ? -17.460 -8.096 19.474 1.00 66.56 85 SER A O 1
ATOM 694 N N . LEU A 1 86 ? -15.992 -6.433 19.157 1.00 76.56 86 LEU A N 1
ATOM 695 C CA . LEU A 1 86 ? -15.455 -6.919 17.879 1.00 76.56 86 LEU A CA 1
ATOM 696 C C . LEU A 1 86 ? -14.458 -8.080 18.080 1.00 76.56 86 LEU A C 1
ATOM 698 O O . LEU A 1 86 ? -13.825 -8.513 17.127 1.00 76.56 86 LEU A O 1
ATOM 702 N N . GLY A 1 87 ? -14.243 -8.531 19.323 1.00 82.31 87 GLY A N 1
ATOM 703 C CA . GLY A 1 87 ? -13.190 -9.486 19.685 1.00 82.31 87 GLY A CA 1
ATOM 704 C C . GLY A 1 87 ? -11.772 -8.901 19.683 1.00 82.31 87 GLY A C 1
ATOM 705 O O . GLY A 1 87 ? -10.824 -9.596 20.035 1.00 82.31 87 GLY A O 1
ATOM 706 N N . PHE A 1 88 ? -11.604 -7.613 19.368 1.00 87.31 88 PHE A N 1
ATOM 707 C CA . PHE A 1 88 ? -10.315 -6.918 19.405 1.00 87.31 88 PHE A CA 1
ATOM 708 C C . PHE A 1 88 ? -10.461 -5.428 19.746 1.00 87.31 88 PHE A C 1
ATOM 710 O O . PHE A 1 88 ? -11.545 -4.849 19.662 1.00 87.31 88 PHE A O 1
ATOM 717 N N . THR A 1 89 ? -9.337 -4.800 20.088 1.00 90.88 89 THR A N 1
ATOM 718 C CA . THR A 1 89 ? -9.205 -3.356 20.326 1.00 90.88 89 THR A CA 1
ATOM 719 C C . THR A 1 89 ? -8.254 -2.748 19.307 1.00 90.88 89 THR A C 1
ATOM 721 O O . THR A 1 89 ? -7.250 -3.367 18.946 1.00 90.88 89 THR A O 1
ATOM 724 N N . ILE A 1 90 ? -8.547 -1.518 18.869 1.00 92.50 90 ILE A N 1
ATOM 725 C CA . ILE A 1 90 ? -7.671 -0.752 17.979 1.00 92.50 90 ILE A CA 1
ATOM 726 C C . ILE A 1 90 ? -6.954 0.401 18.687 1.00 92.50 90 ILE A C 1
ATOM 728 O O . ILE A 1 90 ? -7.483 1.037 19.600 1.00 92.50 90 ILE A O 1
ATOM 732 N N . SER A 1 91 ? -5.753 0.727 18.222 1.00 93.06 91 SER A N 1
ATOM 733 C CA . SER A 1 91 ? -4.967 1.905 18.616 1.00 93.06 91 SER A CA 1
ATOM 734 C C . SER A 1 91 ? -4.333 2.563 17.394 1.00 93.06 91 SER A C 1
ATOM 736 O O . SER A 1 91 ? -4.344 1.980 16.314 1.00 93.06 91 SER A O 1
ATOM 738 N N . GLY A 1 92 ? -3.796 3.772 17.542 1.00 93.12 92 GLY A N 1
ATOM 739 C CA . GLY A 1 92 ? -3.289 4.546 16.408 1.00 93.12 92 GLY A CA 1
ATOM 740 C C . GLY A 1 92 ? -4.327 5.517 15.859 1.00 93.12 92 GLY A C 1
ATOM 741 O O . GLY A 1 92 ? -5.343 5.772 16.497 1.00 93.12 92 GLY A O 1
ATOM 742 N N . GLY A 1 93 ? -4.071 6.041 14.668 1.00 93.50 93 GLY A N 1
ATOM 743 C CA . GLY A 1 93 ? -4.790 7.161 14.068 1.00 93.50 93 GLY A CA 1
ATOM 744 C C . GLY A 1 93 ? -3.903 8.402 13.981 1.00 93.50 93 GLY A C 1
ATOM 745 O O . GLY A 1 93 ? -2.938 8.557 14.734 1.00 93.50 93 GLY A O 1
ATOM 746 N N . ILE A 1 94 ? -4.226 9.304 13.053 1.00 91.44 94 ILE A N 1
ATOM 747 C CA . ILE A 1 94 ? -3.488 10.573 12.884 1.00 91.44 94 ILE A CA 1
ATOM 748 C C . ILE A 1 94 ? -3.607 11.499 14.105 1.00 91.44 94 ILE A C 1
ATOM 750 O O . ILE A 1 94 ? -2.754 12.351 14.325 1.00 91.44 94 ILE A O 1
ATOM 754 N N . ASP A 1 95 ? -4.668 11.326 14.889 1.00 93.12 95 ASP A N 1
ATOM 755 C CA . ASP A 1 95 ? -4.968 12.022 16.140 1.00 93.12 95 ASP A CA 1
ATOM 756 C C . ASP A 1 95 ? -4.319 11.357 17.361 1.00 93.12 95 ASP A C 1
ATOM 758 O O . ASP A 1 95 ? -4.074 12.026 18.363 1.00 93.12 95 ASP A O 1
ATOM 762 N N . LYS A 1 96 ? -4.045 10.049 17.293 1.00 91.81 96 LYS A N 1
ATOM 763 C CA . LYS A 1 96 ? -3.524 9.243 18.407 1.00 91.81 96 LYS A CA 1
ATOM 764 C C . LYS A 1 96 ? -2.394 8.310 17.953 1.00 91.81 96 LYS A C 1
ATOM 766 O O . LYS A 1 96 ? -2.541 7.088 18.026 1.00 91.81 96 LYS A O 1
ATOM 771 N N . PRO A 1 97 ? -1.260 8.857 17.478 1.00 87.62 97 PRO A N 1
ATOM 772 C CA . PRO A 1 97 ? -0.122 8.052 17.048 1.00 87.62 97 PRO A CA 1
ATOM 773 C C . PRO A 1 97 ? 0.398 7.161 18.183 1.00 87.62 97 PRO A C 1
ATOM 775 O O . PRO A 1 97 ? 0.575 7.616 19.310 1.00 87.62 97 PRO A O 1
ATOM 778 N N . VAL A 1 98 ? 0.694 5.895 17.877 1.00 82.56 98 VAL A N 1
ATOM 779 C CA . VAL A 1 98 ? 1.273 4.942 18.851 1.00 82.56 98 VAL A CA 1
ATOM 780 C C . VAL A 1 98 ? 2.752 5.258 19.107 1.00 82.56 98 VAL A C 1
ATOM 782 O O . VAL A 1 98 ? 3.280 5.027 20.190 1.00 82.56 98 VAL A O 1
ATOM 785 N N . HIS A 1 99 ? 3.426 5.807 18.098 1.00 79.19 99 HIS A N 1
ATOM 786 C CA . HIS A 1 99 ? 4.781 6.343 18.177 1.00 79.19 99 HIS A CA 1
ATOM 787 C C . HIS A 1 99 ? 4.895 7.536 17.222 1.00 79.19 99 HIS A C 1
ATOM 789 O O . HIS A 1 99 ? 4.098 7.635 16.291 1.00 79.19 99 HIS A O 1
ATOM 795 N N . SER A 1 100 ? 5.894 8.408 17.389 1.00 68.69 100 SER A N 1
ATOM 796 C CA . SER A 1 100 ? 6.015 9.690 16.666 1.00 68.69 100 SER A CA 1
ATOM 797 C C . SER A 1 100 ? 5.923 9.606 15.132 1.00 68.69 100 SER A C 1
ATOM 799 O O . SER A 1 100 ? 5.603 10.600 14.491 1.00 68.69 100 SER A O 1
ATOM 801 N N . TYR A 1 101 ? 6.163 8.432 14.540 1.00 68.12 101 TYR A N 1
ATOM 802 C CA . TYR A 1 101 ? 6.078 8.190 13.091 1.00 68.12 101 TYR A CA 1
ATOM 803 C C . TYR A 1 101 ? 5.070 7.103 12.700 1.00 68.12 101 TYR A C 1
ATOM 805 O O . TYR A 1 101 ? 5.075 6.629 11.566 1.00 68.12 101 TYR A O 1
ATOM 813 N N . PHE A 1 102 ? 4.232 6.661 13.636 1.00 77.19 102 PHE A N 1
ATOM 814 C CA . PHE A 1 102 ? 3.340 5.527 13.443 1.00 77.19 102 PHE A CA 1
ATOM 815 C C . PHE A 1 102 ? 1.903 5.892 13.828 1.00 77.19 102 PHE A C 1
ATOM 817 O O . PHE A 1 102 ? 1.458 5.696 14.961 1.00 77.19 102 PHE A O 1
ATOM 824 N N . THR A 1 103 ? 1.194 6.449 12.846 1.00 88.19 103 THR A N 1
ATOM 825 C CA . THR A 1 103 ? -0.210 6.883 12.920 1.00 88.19 103 THR A CA 1
ATOM 826 C C . THR A 1 103 ? -1.192 5.831 12.403 1.00 88.19 103 THR A C 1
ATOM 828 O O . THR A 1 103 ? -2.394 6.069 12.413 1.00 88.19 103 THR A O 1
ATOM 831 N N . SER A 1 104 ? -0.724 4.677 11.924 1.00 91.50 104 SER A N 1
ATOM 832 C CA . SER A 1 104 ? -1.604 3.641 11.377 1.00 91.50 104 SER A CA 1
ATOM 833 C C . SER A 1 104 ? -2.511 3.039 12.450 1.00 91.50 104 SER A C 1
ATOM 835 O O . SER A 1 104 ? -2.097 2.884 13.599 1.00 91.50 104 SER A O 1
ATOM 837 N N . ILE A 1 105 ? -3.727 2.656 12.060 1.00 94.56 105 ILE A N 1
ATOM 838 C CA . ILE A 1 105 ? -4.643 1.912 12.926 1.00 94.56 105 ILE A CA 1
ATOM 839 C C . ILE A 1 105 ? -4.130 0.481 13.070 1.00 94.56 105 ILE A C 1
ATOM 841 O O . ILE A 1 105 ? -3.934 -0.213 12.073 1.00 94.56 105 ILE A O 1
ATOM 845 N N . ILE A 1 106 ? -3.919 0.042 14.306 1.00 92.56 106 ILE A N 1
ATOM 846 C CA . ILE A 1 106 ? -3.434 -1.299 14.633 1.00 92.56 106 ILE A CA 1
ATOM 847 C C . ILE A 1 106 ? -4.345 -2.015 15.604 1.00 92.56 106 ILE A C 1
ATOM 849 O O . ILE A 1 106 ? -5.008 -1.376 16.416 1.00 92.56 106 ILE A O 1
ATOM 853 N N . ILE A 1 107 ? -4.283 -3.341 15.589 1.00 91.75 107 ILE A N 1
ATOM 854 C CA . ILE A 1 107 ? -4.820 -4.165 16.667 1.00 91.75 107 ILE A CA 1
ATOM 855 C C . ILE A 1 107 ? -3.885 -4.086 17.872 1.00 91.75 107 ILE A C 1
ATOM 857 O O . ILE A 1 107 ? -2.731 -4.505 17.805 1.00 91.75 107 ILE A O 1
ATOM 861 N N . SER A 1 108 ? -4.382 -3.543 18.980 1.00 91.44 108 SER A N 1
ATOM 862 C CA . SER A 1 108 ? -3.637 -3.399 20.238 1.00 91.44 108 SER A CA 1
ATOM 863 C C . SER A 1 108 ? -4.016 -4.426 21.294 1.00 91.44 108 SER A C 1
ATOM 865 O O . SE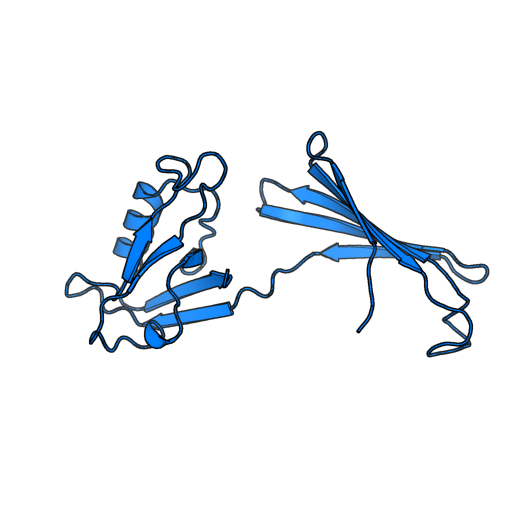R A 1 108 ? -3.294 -4.580 22.276 1.00 91.44 108 SER A O 1
ATOM 867 N N . TYR A 1 109 ? -5.122 -5.137 21.093 1.00 89.81 109 TYR A N 1
ATOM 868 C CA . TYR A 1 109 ? -5.531 -6.248 21.939 1.00 89.81 109 TYR A CA 1
ATOM 869 C C . TYR A 1 109 ? -6.462 -7.182 21.167 1.00 89.81 109 TYR A C 1
ATOM 871 O O . TYR A 1 109 ? -7.260 -6.708 20.360 1.00 89.81 109 TYR A O 1
ATOM 879 N N . ILE A 1 110 ? -6.377 -8.484 21.426 1.00 87.38 110 ILE A N 1
ATOM 880 C CA . ILE A 1 110 ? -7.331 -9.492 20.947 1.00 87.38 110 ILE A CA 1
ATOM 881 C C . ILE A 1 110 ? -7.870 -10.185 22.192 1.00 87.38 110 ILE A C 1
ATOM 883 O O . ILE A 1 110 ? -7.089 -10.634 23.029 1.00 87.38 110 ILE A O 1
ATOM 887 N N . TYR A 1 111 ? -9.191 -10.217 22.339 1.00 85.50 111 TYR A N 1
ATOM 888 C CA . TYR A 1 111 ? -9.835 -10.815 23.499 1.00 85.50 111 TYR A CA 1
ATOM 889 C C . TYR A 1 111 ? -9.779 -12.337 23.381 1.00 85.50 111 TYR A C 1
ATOM 891 O O . TYR A 1 111 ? -10.345 -12.930 22.464 1.00 85.50 111 TYR A O 1
ATOM 899 N N . GLU A 1 112 ? -9.086 -12.969 24.323 1.00 73.44 112 GLU A N 1
ATOM 900 C CA . GLU A 1 112 ? -9.040 -14.424 24.423 1.00 73.44 112 GLU A CA 1
ATOM 901 C C . GLU A 1 112 ? -10.446 -14.983 24.707 1.00 73.44 112 GLU A C 1
ATOM 903 O O . GLU A 1 112 ? -11.240 -14.370 25.421 1.00 73.44 112 GLU A O 1
ATOM 908 N N . ASN A 1 113 ? -10.746 -16.165 24.159 1.00 69.50 113 ASN A N 1
ATOM 909 C CA . ASN A 1 113 ? -12.028 -16.879 24.296 1.00 69.50 113 ASN A CA 1
ATOM 910 C C . ASN A 1 113 ? -13.238 -16.258 23.576 1.00 69.50 113 ASN A C 1
ATOM 912 O O . ASN A 1 113 ? -14.360 -16.733 23.749 1.00 69.50 113 ASN A O 1
ATOM 916 N N . VAL A 1 114 ? -13.030 -15.245 22.734 1.00 67.25 114 VAL A N 1
ATOM 917 C CA . VAL A 1 114 ? -14.069 -14.718 21.843 1.00 67.25 114 VAL A CA 1
ATOM 918 C C . VAL A 1 114 ? -13.953 -15.412 20.482 1.00 67.25 114 VAL A C 1
ATOM 920 O O . VAL A 1 114 ? -13.070 -15.103 19.686 1.00 67.25 114 VAL A O 1
ATOM 923 N N . LEU A 1 115 ? -14.834 -16.384 20.225 1.00 66.44 115 LEU A N 1
ATOM 924 C CA . LEU A 1 115 ? -14.909 -17.094 18.943 1.00 66.44 115 LEU A CA 1
ATOM 925 C C . LEU A 1 115 ? -15.755 -16.288 17.958 1.00 66.44 115 LEU A C 1
ATOM 927 O O . LEU A 1 115 ? -16.963 -16.491 17.842 1.00 66.44 115 LEU A O 1
ATOM 931 N N . ILE A 1 116 ? -15.107 -15.350 17.273 1.00 72.50 116 ILE A N 1
ATOM 932 C CA . ILE A 1 116 ? -15.707 -14.607 16.168 1.00 72.50 116 ILE A CA 1
ATOM 933 C C . ILE A 1 116 ? -15.011 -15.011 14.873 1.00 72.50 116 ILE A C 1
ATOM 935 O O . ILE A 1 116 ? -13.784 -14.935 14.760 1.00 72.50 116 ILE A O 1
ATOM 939 N N . ASP A 1 117 ? -15.818 -15.414 13.895 1.00 71.75 117 ASP A N 1
ATOM 940 C CA . ASP A 1 117 ? -15.362 -15.827 12.573 1.00 71.75 117 ASP A CA 1
ATOM 941 C C . ASP A 1 117 ? -14.471 -14.744 11.940 1.00 71.75 117 ASP A C 1
ATOM 943 O O . ASP A 1 117 ? -14.839 -13.568 11.863 1.00 71.75 117 ASP A O 1
ATOM 947 N N . GLY A 1 118 ? -13.257 -15.135 11.549 1.00 72.12 118 GLY A N 1
ATOM 948 C CA . GLY A 1 118 ? -12.231 -14.246 11.000 1.00 72.12 118 GLY A CA 1
ATOM 949 C C . GLY A 1 118 ? -11.351 -13.512 12.026 1.00 72.12 118 GLY A C 1
ATOM 950 O O . GLY A 1 118 ? -10.223 -13.154 11.680 1.00 72.12 118 GLY A O 1
ATOM 951 N N . VAL A 1 119 ? -11.780 -13.332 13.285 1.00 77.38 119 VAL A N 1
ATOM 952 C CA . VAL A 1 119 ? -10.954 -12.670 14.325 1.00 77.38 119 VAL A CA 1
ATOM 953 C C . VAL A 1 119 ? -9.778 -13.544 14.754 1.00 77.38 119 VAL A C 1
ATOM 955 O O . VAL A 1 119 ? -8.686 -13.038 14.985 1.00 77.38 119 VAL A O 1
ATOM 958 N N . GLU A 1 120 ? -9.951 -14.861 14.753 1.00 77.94 120 GLU A N 1
ATOM 959 C CA . GLU A 1 120 ? -8.893 -15.855 14.995 1.00 77.94 120 GLU A CA 1
ATOM 960 C C . GLU A 1 120 ? -7.686 -15.747 14.041 1.00 77.94 120 GLU A C 1
ATOM 962 O O . GLU A 1 120 ? -6.597 -16.237 14.338 1.00 77.94 120 GLU A O 1
ATOM 967 N N . GLN A 1 121 ? -7.866 -15.099 12.886 1.00 79.75 121 GLN A N 1
ATOM 968 C CA . GLN A 1 121 ? -6.814 -14.899 11.891 1.00 79.75 121 GLN A CA 1
ATOM 969 C C . GLN A 1 121 ? -6.067 -13.571 12.078 1.00 79.75 121 GLN A C 1
ATOM 971 O O . GLN A 1 121 ? -5.009 -13.375 11.466 1.00 79.75 121 GLN A O 1
ATOM 976 N N . LEU A 1 122 ? -6.610 -12.665 12.899 1.00 85.12 122 LEU A N 1
ATOM 977 C CA . LEU A 1 122 ? -5.963 -11.417 13.275 1.00 85.12 122 LEU A CA 1
ATOM 978 C C . LEU A 1 122 ? -4.827 -11.686 14.258 1.00 85.12 122 LEU A C 1
ATOM 980 O O . LEU A 1 122 ? -4.883 -12.587 15.095 1.00 8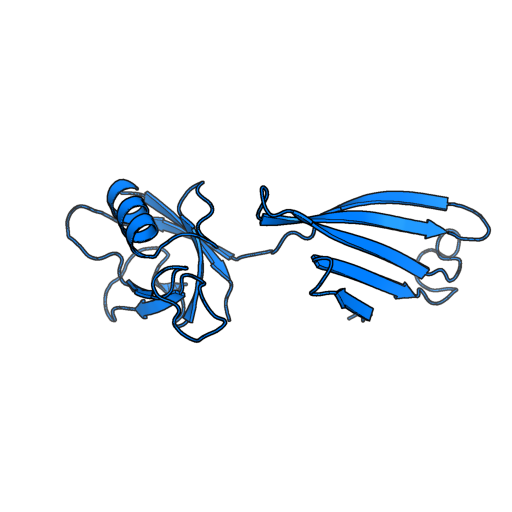5.12 122 LEU A O 1
ATOM 984 N N . LYS A 1 123 ? -3.783 -10.865 14.177 1.00 88.00 123 LYS A N 1
ATOM 985 C CA . LYS A 1 123 ? -2.672 -10.888 15.125 1.00 88.00 123 LYS A CA 1
ATOM 986 C C . LYS A 1 123 ? -2.518 -9.548 15.817 1.00 88.00 123 LYS A C 1
ATOM 988 O O . LYS A 1 123 ? -2.826 -8.488 15.269 1.00 88.00 123 LYS A O 1
ATOM 993 N N . LEU A 1 124 ? -1.994 -9.609 17.038 1.00 88.88 124 LEU A N 1
ATOM 994 C CA . LEU A 1 124 ? -1.574 -8.420 17.761 1.00 88.88 124 LEU A CA 1
ATOM 995 C C . LEU A 1 124 ? -0.595 -7.620 16.888 1.00 88.88 124 LEU A C 1
ATOM 997 O O . LEU A 1 124 ? 0.345 -8.183 16.328 1.00 88.88 124 LEU A O 1
ATOM 1001 N N . TYR A 1 125 ? -0.823 -6.312 16.795 1.00 89.88 125 TYR A N 1
ATOM 1002 C CA . TYR A 1 125 ? -0.079 -5.356 15.971 1.00 89.88 125 TYR A CA 1
ATOM 1003 C C . TYR A 1 125 ? -0.284 -5.442 14.456 1.00 89.88 125 TYR A C 1
ATOM 1005 O O . TYR A 1 125 ? 0.419 -4.742 13.719 1.00 89.88 125 TYR A O 1
ATOM 1013 N N . ASP A 1 126 ? -1.263 -6.213 13.980 1.00 90.31 126 ASP A N 1
ATOM 1014 C CA . ASP A 1 126 ? -1.716 -6.097 12.596 1.00 90.31 126 ASP A CA 1
ATOM 1015 C C . ASP A 1 126 ? -2.197 -4.675 12.303 1.00 90.31 126 ASP A C 1
ATOM 1017 O O . ASP A 1 126 ? -2.906 -4.066 13.107 1.00 90.31 126 ASP A O 1
ATOM 1021 N N . ILE A 1 127 ? -1.826 -4.157 11.132 1.00 90.75 127 ILE A N 1
ATOM 1022 C CA . ILE A 1 127 ? -2.255 -2.840 10.658 1.00 90.75 127 ILE A CA 1
ATOM 1023 C C . ILE A 1 127 ? -3.545 -3.005 9.871 1.00 90.75 127 ILE A C 1
ATOM 1025 O O . ILE A 1 127 ? -3.545 -3.697 8.853 1.00 90.75 127 ILE A O 1
ATOM 1029 N N . ILE A 1 128 ? -4.615 -2.333 10.288 1.00 91.12 128 ILE A N 1
ATOM 1030 C CA . ILE A 1 128 ? -5.874 -2.301 9.543 1.00 91.12 128 ILE A CA 1
ATOM 1031 C C . ILE A 1 128 ? -5.795 -1.188 8.499 1.00 91.12 128 ILE A C 1
ATOM 1033 O O . ILE A 1 128 ? -5.547 -0.024 8.807 1.00 91.12 128 ILE A O 1
ATOM 1037 N N . LEU A 1 129 ? -5.986 -1.571 7.243 1.00 90.75 129 LEU A N 1
ATOM 1038 C CA . LEU A 1 129 ? -5.924 -0.692 6.081 1.00 90.75 129 LEU A CA 1
ATOM 1039 C C . LEU A 1 129 ? -7.319 -0.283 5.611 1.00 90.75 129 LEU A C 1
ATOM 1041 O O . LEU A 1 129 ? -7.505 0.840 5.151 1.00 90.75 129 LEU A O 1
ATOM 1045 N N . ARG A 1 130 ? -8.301 -1.187 5.707 1.00 90.75 130 ARG A N 1
ATOM 1046 C CA . ARG A 1 130 ? -9.679 -0.939 5.261 1.00 90.75 130 ARG A CA 1
ATOM 1047 C C . ARG A 1 130 ? -10.696 -1.570 6.200 1.00 90.75 130 ARG A C 1
ATOM 1049 O O . ARG A 1 130 ? -10.431 -2.634 6.762 1.00 90.75 130 ARG A O 1
ATOM 1056 N N . VAL A 1 131 ? -11.858 -0.930 6.291 1.00 89.75 131 VAL A N 1
ATOM 1057 C CA . VAL A 1 131 ? -13.080 -1.459 6.908 1.00 89.75 131 VAL A CA 1
ATOM 1058 C C . VAL A 1 131 ? -14.175 -1.403 5.851 1.00 89.75 131 VAL A C 1
ATOM 1060 O O . VAL A 1 131 ? -14.476 -0.334 5.319 1.00 89.75 131 VAL A O 1
ATOM 1063 N N . ASN A 1 132 ? -14.741 -2.554 5.510 1.00 87.69 132 ASN A N 1
ATOM 1064 C CA . ASN A 1 132 ? -15.576 -2.752 4.333 1.00 87.69 132 ASN A CA 1
ATOM 1065 C C . ASN A 1 132 ? -14.885 -2.182 3.079 1.00 87.69 132 ASN A C 1
ATOM 1067 O O . ASN A 1 132 ? -13.738 -2.524 2.768 1.00 87.69 132 ASN A O 1
ATOM 1071 N N . ASP A 1 133 ? -15.559 -1.274 2.378 1.00 87.75 133 ASP A N 1
ATOM 1072 C CA . ASP A 1 133 ? -15.039 -0.626 1.176 1.00 87.75 133 ASP A CA 1
ATOM 1073 C C . ASP A 1 133 ? -14.329 0.709 1.453 1.00 87.75 133 ASP A C 1
ATOM 1075 O O . ASP A 1 133 ? -13.920 1.401 0.517 1.00 87.75 133 ASP A O 1
ATOM 1079 N N . ILE A 1 134 ? -14.123 1.055 2.727 1.00 89.56 134 ILE A N 1
ATOM 1080 C CA . ILE A 1 134 ? -13.544 2.329 3.157 1.00 89.56 134 ILE A CA 1
ATOM 1081 C C . ILE A 1 134 ? -12.059 2.143 3.488 1.00 89.56 134 ILE A C 1
ATOM 1083 O O . ILE A 1 134 ? -11.696 1.318 4.326 1.00 89.56 134 ILE A O 1
ATOM 1087 N N . ASP A 1 135 ? -11.195 2.925 2.835 1.00 89.88 135 ASP A N 1
ATOM 1088 C CA . ASP A 1 135 ? -9.775 3.054 3.191 1.00 89.88 135 ASP A CA 1
ATOM 1089 C C . ASP A 1 135 ? -9.619 3.940 4.433 1.00 89.88 135 ASP A C 1
ATOM 1091 O O . ASP A 1 135 ? -10.138 5.056 4.465 1.00 89.88 135 ASP A O 1
ATOM 1095 N N . ILE A 1 136 ? -8.920 3.432 5.453 1.00 93.44 136 ILE A N 1
ATOM 1096 C CA . ILE A 1 136 ? -8.781 4.078 6.762 1.00 93.44 136 ILE A CA 1
ATOM 1097 C C . ILE A 1 136 ? -7.339 4.476 7.122 1.00 93.44 136 ILE A C 1
ATOM 1099 O O . ILE A 1 136 ? -7.112 4.971 8.227 1.00 93.44 136 ILE A O 1
ATOM 1103 N N . THR A 1 137 ? -6.342 4.283 6.248 1.00 88.31 137 THR A N 1
ATOM 1104 C CA . THR A 1 137 ? -4.917 4.354 6.658 1.00 88.31 137 THR A CA 1
ATOM 1105 C C . THR A 1 137 ? -4.454 5.710 7.202 1.00 88.31 137 THR A C 1
ATOM 1107 O O . THR A 1 137 ? -3.446 5.760 7.902 1.00 88.31 137 THR A O 1
ATOM 1110 N N . ASN A 1 138 ? -5.152 6.800 6.873 1.00 88.50 138 ASN A N 1
ATOM 1111 C CA . ASN A 1 138 ? -4.846 8.170 7.309 1.00 88.50 138 ASN A CA 1
ATOM 1112 C C . ASN A 1 138 ? -6.028 8.823 8.038 1.00 88.50 138 ASN A C 1
ATOM 1114 O O . ASN A 1 138 ? -6.194 10.041 8.002 1.00 88.50 138 ASN A O 1
ATOM 1118 N N . MET A 1 139 ? -6.883 8.018 8.664 1.00 94.25 139 MET A N 1
ATOM 1119 C CA . MET A 1 139 ? -8.018 8.520 9.429 1.00 94.25 139 MET A CA 1
ATOM 1120 C C . MET A 1 139 ? -7.669 8.722 10.902 1.00 94.25 139 MET A C 1
ATOM 1122 O O . MET A 1 139 ? -6.696 8.175 11.432 1.00 94.25 139 MET A O 1
ATOM 1126 N N . LYS A 1 140 ? -8.490 9.531 11.573 1.00 95.06 140 LYS A N 1
ATOM 1127 C CA . LYS A 1 140 ? -8.481 9.611 13.030 1.00 95.06 140 LYS A CA 1
ATOM 1128 C C . LYS A 1 140 ? -9.038 8.325 13.628 1.00 95.06 140 LYS A C 1
ATOM 1130 O O . LYS A 1 140 ? -9.956 7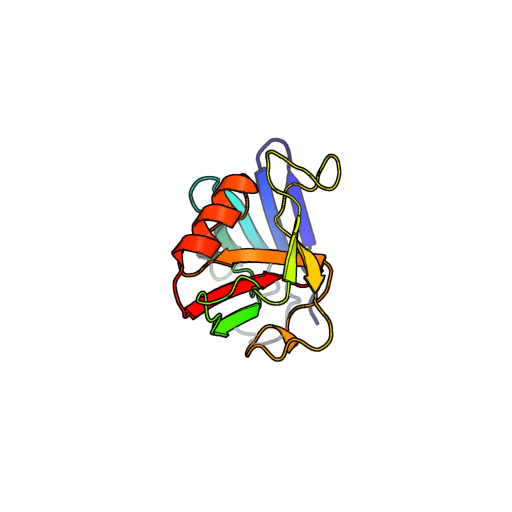.729 13.062 1.00 95.06 140 LYS A O 1
ATOM 1135 N N . GLN A 1 141 ? -8.558 7.951 14.806 1.00 94.56 141 GLN A N 1
ATOM 1136 C CA . GLN A 1 141 ? -9.059 6.803 15.545 1.00 94.56 141 GLN A CA 1
ATOM 1137 C C . GLN A 1 141 ? -10.564 6.910 15.787 1.00 94.56 141 GLN A C 1
ATOM 1139 O O . GLN A 1 141 ? -11.287 5.944 15.568 1.00 94.56 141 GLN A O 1
ATOM 1144 N N . GLU A 1 142 ? -11.036 8.091 16.204 1.00 94.44 142 GLU A N 1
ATOM 1145 C CA . GLU A 1 142 ? -12.457 8.340 16.482 1.00 94.44 142 GLU A CA 1
ATOM 1146 C C . GLU A 1 142 ? -13.341 8.027 15.266 1.00 94.44 142 GLU A C 1
ATOM 1148 O O . GLU A 1 142 ? -14.337 7.316 15.378 1.00 94.44 142 GLU A O 1
ATOM 1153 N N . THR A 1 143 ? -12.912 8.457 14.079 1.00 95.25 143 THR A N 1
ATOM 1154 C CA . THR A 1 143 ? -13.638 8.235 12.827 1.00 95.25 143 THR A CA 1
ATOM 1155 C C . THR A 1 143 ? -13.686 6.754 12.467 1.00 95.25 143 THR A C 1
ATOM 1157 O O . THR A 1 143 ? -14.719 6.257 12.027 1.00 95.25 143 THR A O 1
ATOM 1160 N N . VAL A 1 144 ? -12.590 6.025 12.684 1.00 93.62 144 VAL A N 1
ATOM 1161 C CA . VAL A 1 144 ? -12.535 4.581 12.417 1.00 93.62 144 VAL A CA 1
ATOM 1162 C C . VAL A 1 144 ? -13.424 3.801 13.384 1.00 93.62 144 VAL A C 1
ATOM 1164 O O . VAL A 1 144 ? -14.113 2.873 12.965 1.00 93.62 144 VAL A O 1
ATOM 1167 N N . VAL A 1 145 ? -13.473 4.205 14.656 1.00 90.69 145 VAL A N 1
ATOM 1168 C CA . VAL A 1 145 ? -14.401 3.633 15.644 1.00 90.69 145 VAL A CA 1
ATOM 1169 C C . VAL A 1 145 ? -15.854 3.838 15.211 1.00 90.69 145 VAL A C 1
ATOM 1171 O O . VAL A 1 145 ? -16.651 2.904 15.297 1.00 90.69 145 VAL A O 1
ATOM 1174 N N . ASP A 1 146 ? -16.203 5.023 14.712 1.00 90.62 146 ASP A N 1
ATOM 1175 C CA . ASP A 1 146 ? -17.555 5.300 14.218 1.00 90.62 146 ASP A CA 1
ATOM 1176 C C . ASP A 1 146 ? -17.905 4.476 12.974 1.00 90.62 146 ASP A C 1
ATOM 1178 O O . ASP A 1 146 ? -19.027 3.978 12.870 1.00 90.62 146 ASP A O 1
ATOM 1182 N N . ILE A 1 147 ? -16.954 4.279 12.054 1.00 91.00 147 ILE A N 1
ATOM 1183 C CA . ILE A 1 147 ? -17.136 3.406 10.885 1.00 91.00 147 ILE A CA 1
ATOM 1184 C C . ILE A 1 147 ? -17.418 1.970 11.334 1.00 91.00 147 ILE A C 1
ATOM 1186 O O . ILE A 1 147 ? -18.402 1.383 10.889 1.00 91.00 147 ILE A O 1
ATOM 1190 N N . LEU A 1 148 ? -16.609 1.415 12.243 1.00 87.75 148 LEU A N 1
ATOM 1191 C CA . LEU A 1 148 ? -16.796 0.053 12.754 1.00 87.75 148 LEU A CA 1
ATOM 1192 C C . LEU A 1 148 ? -18.168 -0.121 13.419 1.00 87.75 148 LEU A C 1
ATOM 1194 O O . LEU A 1 148 ? -18.869 -1.082 13.125 1.00 87.75 148 LEU A O 1
ATOM 1198 N N . LYS A 1 149 ? -18.601 0.845 14.239 1.00 83.62 149 LYS A N 1
ATOM 1199 C CA . LYS A 1 149 ? -19.925 0.822 14.892 1.00 83.62 149 LYS A CA 1
ATOM 1200 C C . LYS A 1 149 ? -21.095 0.864 13.908 1.00 83.62 149 LYS A C 1
ATOM 1202 O O . LYS A 1 149 ? -22.152 0.320 14.200 1.00 83.62 149 LYS A O 1
ATOM 1207 N N . ARG A 1 150 ? -20.932 1.546 12.771 1.00 84.38 150 ARG A N 1
ATOM 1208 C CA . ARG A 1 150 ? -21.977 1.700 11.742 1.00 84.38 150 ARG A CA 1
ATOM 1209 C C . ARG A 1 150 ? -21.968 0.589 10.693 1.00 84.38 150 ARG A C 1
ATOM 1211 O O . ARG A 1 150 ? -22.846 0.575 9.840 1.00 84.38 150 ARG A O 1
ATOM 1218 N N . SER A 1 151 ? -20.980 -0.305 10.724 1.00 79.12 151 SER A N 1
ATOM 1219 C CA . SER A 1 151 ? -20.756 -1.297 9.667 1.00 79.12 151 SER A CA 1
ATOM 1220 C C . SER A 1 151 ? -21.708 -2.505 9.712 1.00 79.12 151 SER A C 1
ATOM 1222 O O . SER A 1 151 ? -21.655 -3.326 8.802 1.00 79.12 151 SER A O 1
ATOM 1224 N N . GLY A 1 152 ? -22.621 -2.579 10.689 1.00 71.44 152 GLY A N 1
ATOM 1225 C CA . GLY A 1 152 ? -23.630 -3.643 10.798 1.00 71.44 152 GLY A CA 1
ATOM 1226 C C . GLY A 1 152 ? -23.040 -5.005 11.185 1.00 71.44 152 GLY A C 1
ATOM 1227 O O . GLY A 1 152 ? -21.943 -5.069 11.734 1.00 71.44 152 GLY A O 1
ATOM 1228 N N . GLU A 1 153 ? -23.769 -6.084 10.886 1.00 67.56 153 GLU A N 1
ATOM 1229 C CA . GLU A 1 153 ? -23.436 -7.467 11.286 1.00 67.56 153 GLU A CA 1
ATOM 1230 C C . GLU A 1 153 ? -22.242 -8.087 10.532 1.00 67.56 153 GLU A C 1
ATOM 1232 O O . GLU A 1 153 ? -21.679 -9.095 10.957 1.00 67.56 153 GLU A O 1
ATOM 1237 N N . GLN A 1 154 ? -21.838 -7.519 9.392 1.00 73.94 154 GLN A N 1
ATOM 1238 C CA . GLN A 1 154 ? -20.729 -8.042 8.589 1.00 73.94 154 GLN A CA 1
ATOM 1239 C C . GLN A 1 154 ? -19.686 -6.960 8.336 1.00 73.94 154 GLN A C 1
ATOM 1241 O O . GLN A 1 154 ? -19.971 -5.925 7.733 1.00 73.94 154 GLN A O 1
ATOM 1246 N N . ILE A 1 155 ? -18.451 -7.216 8.775 1.00 81.31 155 ILE A N 1
ATOM 1247 C CA . ILE A 1 155 ? -17.350 -6.260 8.699 1.00 81.31 155 ILE A CA 1
ATOM 1248 C C . ILE A 1 155 ? -16.155 -6.904 8.002 1.00 81.31 155 ILE A C 1
ATOM 1250 O O . ILE A 1 155 ? -15.433 -7.746 8.534 1.00 81.31 155 ILE A O 1
ATOM 1254 N N . LYS A 1 156 ? -15.868 -6.444 6.791 1.00 84.69 156 LYS A N 1
ATOM 1255 C CA . LYS A 1 156 ? -14.697 -6.887 6.042 1.00 84.69 156 LYS A CA 1
ATOM 1256 C C . LYS A 1 156 ? -13.485 -6.036 6.391 1.00 84.69 156 LYS A C 1
ATOM 1258 O O . LYS A 1 156 ? -13.448 -4.850 6.090 1.00 84.69 156 LYS A O 1
ATOM 1263 N N . LEU A 1 157 ? -12.465 -6.632 6.982 1.00 87.12 157 LEU A N 1
ATOM 1264 C CA . LEU A 1 157 ? -11.198 -5.972 7.263 1.00 87.12 157 LEU A CA 1
ATOM 1265 C C . LEU A 1 157 ? -10.167 -6.303 6.182 1.00 87.12 157 LEU A C 1
ATOM 1267 O O . LEU A 1 157 ? -10.104 -7.401 5.631 1.00 87.12 157 LEU A O 1
ATOM 1271 N N . VAL A 1 158 ? -9.317 -5.335 5.867 1.00 86.38 158 VAL A N 1
ATOM 1272 C CA . VAL A 1 158 ? -8.081 -5.597 5.121 1.00 86.38 158 VAL A CA 1
ATOM 1273 C C . VAL A 1 158 ? -6.936 -5.220 6.022 1.00 86.38 158 VAL A C 1
ATOM 1275 O O . VAL A 1 158 ? -6.849 -4.063 6.433 1.00 86.38 158 VAL A O 1
ATOM 1278 N N . ASN A 1 159 ? -6.073 -6.178 6.336 1.00 87.19 159 ASN A N 1
ATOM 1279 C CA . ASN A 1 159 ? -4.955 -5.972 7.238 1.00 87.19 159 ASN A CA 1
ATOM 1280 C C . ASN A 1 159 ? -3.612 -6.293 6.576 1.00 87.19 159 ASN A C 1
ATOM 1282 O O . ASN A 1 159 ? -3.499 -7.017 5.585 1.00 87.19 159 ASN A O 1
ATOM 1286 N N . LYS A 1 160 ? -2.556 -5.743 7.164 1.00 84.19 160 LYS A N 1
ATOM 1287 C CA . LYS A 1 160 ? -1.172 -6.084 6.866 1.00 84.19 160 LYS A CA 1
ATOM 1288 C C . LYS A 1 160 ? -0.521 -6.587 8.147 1.00 84.19 160 LYS A C 1
ATOM 1290 O O . LYS A 1 160 ? -0.454 -5.843 9.124 1.00 84.19 160 LYS A O 1
ATOM 1295 N N . MET A 1 161 ? -0.019 -7.823 8.111 1.00 75.50 161 MET A N 1
ATOM 1296 C CA . MET A 1 161 ? 0.823 -8.345 9.188 1.00 75.50 161 MET A CA 1
ATOM 1297 C C . MET A 1 161 ? 2.112 -7.533 9.276 1.00 75.50 161 MET A C 1
ATOM 1299 O O . MET A 1 161 ? 2.717 -7.203 8.247 1.00 75.50 161 MET A O 1
ATOM 1303 N N . ARG A 1 162 ? 2.498 -7.208 10.506 1.00 62.53 162 ARG A N 1
ATOM 1304 C CA . ARG A 1 162 ? 3.783 -6.587 10.807 1.00 62.53 162 ARG A CA 1
ATOM 1305 C C . ARG A 1 162 ? 4.917 -7.608 10.780 1.00 62.53 162 ARG A C 1
ATOM 1307 O O . ARG A 1 162 ? 4.688 -8.763 11.198 1.00 62.53 162 ARG A O 1
#

InterPro domains:
  IPR001478 PDZ domain [PF00595] (83-158)
  IPR001478 PDZ domain [PS50106] (76-162)
  IPR001478 PDZ domain [SM00228] (84-162)
  IPR036034 PDZ superfamily [G3DSA:2.30.42.10] (71-162)
  IPR036034 PDZ superfamily [SSF50156] (76-158)

pLDDT: mean 82.51, std 11.95, range [47.44, 96.5]

Mean predicted aligned error: 12.03 Å

Sequence (162 aa):
KFTINGIYSHETSRLGLSKKYQLGTGNKTENLGHTVTIQLTWNKTSNQFEGKWYVQTNKYRGNDKFQLKFDGRHLSANLNSDDKSLGFTISGGIDKPVHSYFTSIIISYIYENVLIDGVEQLKLYDIILRVNDIDITNMKQETVVDILKRSGEQIKLVNKMR

Nearest PDB structures (foldseek):
  2aww-assembly2_B  TM=8.823E-01  e=7.058E-05  Rattus norvegicus
  6x1p-assembly1_A  TM=8.715E-01  e=1.027E-04  Monosiga brevicollis
  7pc3-assembly1_A  TM=7.934E-01  e=1.417E-04  Homo sapiens
  3zrt-assembly2_D  TM=6.167E-01  e=7.058E-05  Homo sapiens
  3zrt-assembly1_C  TM=4.781E-01  e=6.690E-05  Homo sapiens

Solvent-accessible surface area (backbone atoms only — not comparable to full-atom values): 9251 Å² total; per-residue (Å²): 140,83,84,69,50,74,52,75,40,84,90,74,42,31,40,41,36,41,38,78,48,63,63,71,47,83,60,60,93,74,34,77,40,38,51,41,38,33,48,29,35,62,36,81,86,79,74,38,45,42,40,34,33,40,39,59,58,98,87,52,72,52,69,49,83,40,72,70,74,79,87,48,52,77,39,63,23,57,38,62,63,90,71,87,60,78,45,54,41,77,41,21,4,69,81,41,49,76,42,103,88,39,31,49,31,22,30,72,40,68,50,83,93,55,92,41,60,47,52,83,77,58,52,81,53,22,33,45,41,26,55,58,95,42,80,42,54,82,35,40,42,68,58,50,52,52,51,61,72,70,46,52,52,55,40,33,36,29,33,39,81,117

Foldseek 3Di:
DADKDWDADPVQQKIKIKDFDCAPPDPNVPCRGWMKMWIWHQDPVVRFTWDKIWIDDPVDTDMDIDTDDDPFDKQKWQAALPDDDSQFDWAAAPAGAPDPPRRFIFTQGGHPPDDTRRSVVDDHGWTWQDKDVDGPGHGGPVVVVVCVNPVHRIIITGTDDD